Protein AF-A0AAU7U5T8-F1 (afdb_monomer)

Organism: NCBI:txid694439

Secondary structure (DSSP, 8-state):
-PPPEEE-TTS-EEEGGGEEEEEEEEES-GGG-EEEEEEEETT--EEEEEEEESTTHHHHHHHHHHHHHHHHH------------PPP-

Foldseek 3Di:
DPFDWAQAPVRDTDTLVQFPDWDWDWDDDDQWTKIWIWTQGVVRDIGTRDIATDPCRNVVSVVVVVVSVVVVPDDDDDPPPPDDDDDDD

pLDDT: mean 82.06, std 17.51, range [39.5, 96.06]

Structure (mmCIF, N/CA/C/O backbone):
data_AF-A0AAU7U5T8-F1
#
_entry.id   AF-A0AAU7U5T8-F1
#
loop_
_atom_site.group_PDB
_atom_site.id
_atom_site.type_symbol
_atom_site.label_atom_id
_atom_site.label_alt_id
_atom_site.label_comp_id
_atom_site.label_asym_id
_atom_site.label_entity_id
_atom_site.label_seq_id
_atom_site.pdbx_PDB_ins_code
_atom_site.Cartn_x
_atom_site.Cartn_y
_atom_site.Cartn_z
_atom_site.occupancy
_atom_site.B_iso_or_equiv
_atom_site.auth_seq_id
_atom_site.auth_comp_id
_atom_site.auth_asym_id
_atom_site.auth_atom_id
_atom_site.pdbx_PDB_model_num
ATOM 1 N N . MET A 1 1 ? 19.736 -1.464 -1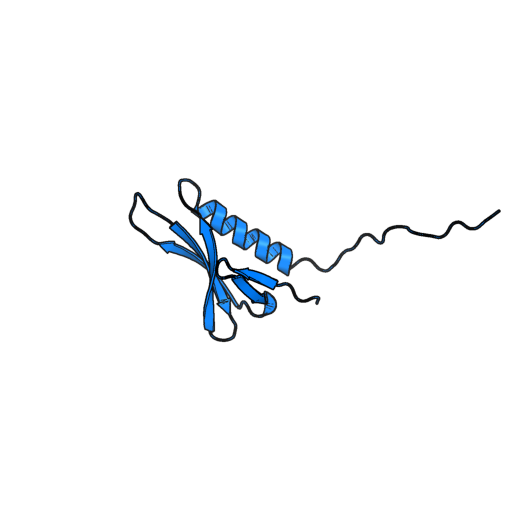1.881 1.00 59.88 1 MET A N 1
ATOM 2 C CA . MET A 1 1 ? 18.850 -1.350 -10.703 1.00 59.88 1 MET A CA 1
ATOM 3 C C . MET A 1 1 ? 18.538 -2.767 -10.232 1.00 59.88 1 MET A C 1
ATOM 5 O O . MET A 1 1 ? 18.122 -3.562 -11.068 1.00 59.88 1 MET A O 1
ATOM 9 N N . ARG A 1 2 ? 18.837 -3.147 -8.980 1.00 63.50 2 ARG A N 1
ATOM 10 C CA . ARG A 1 2 ? 18.406 -4.463 -8.468 1.00 63.50 2 ARG A CA 1
ATOM 11 C C . ARG A 1 2 ? 16.887 -4.432 -8.264 1.00 63.50 2 ARG A C 1
ATOM 13 O O . ARG A 1 2 ? 16.378 -3.389 -7.859 1.00 63.50 2 ARG A O 1
ATOM 20 N N . PRO A 1 3 ? 16.163 -5.520 -8.559 1.00 74.75 3 PRO A N 1
ATOM 21 C CA . PRO A 1 3 ? 14.716 -5.514 -8.430 1.00 74.75 3 PRO A CA 1
ATOM 22 C C . PRO A 1 3 ? 14.323 -5.446 -6.946 1.00 74.75 3 PRO A C 1
ATOM 24 O O . PRO A 1 3 ? 14.679 -6.322 -6.158 1.00 74.75 3 PRO A O 1
ATOM 27 N N . PHE A 1 4 ? 13.614 -4.381 -6.573 1.00 87.62 4 PHE A N 1
ATOM 28 C CA . PHE A 1 4 ? 12.982 -4.219 -5.266 1.00 87.62 4 PHE A CA 1
ATOM 29 C C . PHE A 1 4 ? 11.548 -4.751 -5.341 1.00 87.62 4 PHE A C 1
ATOM 31 O O . PHE A 1 4 ? 10.775 -4.340 -6.212 1.00 87.62 4 PHE A O 1
ATOM 38 N N . PHE A 1 5 ? 11.216 -5.688 -4.454 1.00 91.19 5 PHE A N 1
ATOM 39 C CA . PHE A 1 5 ? 9.896 -6.303 -4.368 1.00 91.19 5 PHE A CA 1
ATOM 40 C C . PHE A 1 5 ? 9.267 -5.997 -3.016 1.00 91.19 5 PHE A C 1
ATOM 42 O O . PHE A 1 5 ? 9.916 -6.131 -1.979 1.00 91.19 5 PHE A O 1
ATOM 49 N N . ILE A 1 6 ? 7.985 -5.659 -3.038 1.00 92.06 6 ILE A N 1
ATOM 50 C CA . ILE A 1 6 ? 7.160 -5.491 -1.850 1.00 92.06 6 ILE A CA 1
ATOM 51 C C . ILE A 1 6 ? 6.302 -6.739 -1.700 1.00 92.06 6 ILE A C 1
ATOM 53 O O . ILE A 1 6 ? 5.650 -7.169 -2.650 1.00 92.06 6 ILE A O 1
ATOM 57 N N . ARG A 1 7 ? 6.287 -7.320 -0.502 1.00 92.94 7 ARG A N 1
ATOM 58 C CA . ARG A 1 7 ? 5.380 -8.418 -0.174 1.00 92.94 7 ARG A CA 1
ATOM 59 C C . ARG A 1 7 ? 4.062 -7.849 0.342 1.00 92.94 7 ARG A C 1
ATOM 61 O O . ARG A 1 7 ? 4.035 -7.263 1.420 1.00 92.94 7 ARG A O 1
ATOM 68 N N . ALA A 1 8 ? 2.987 -8.049 -0.411 1.00 92.56 8 ALA A N 1
ATOM 69 C CA . ALA A 1 8 ? 1.638 -7.700 0.013 1.00 92.56 8 ALA A CA 1
ATOM 70 C C . ALA A 1 8 ? 1.138 -8.652 1.120 1.00 92.56 8 ALA A C 1
ATOM 72 O O . ALA A 1 8 ? 1.604 -9.796 1.207 1.00 92.56 8 ALA A O 1
ATOM 73 N N . PRO A 1 9 ? 0.142 -8.253 1.935 1.00 89.50 9 PRO A N 1
ATOM 74 C CA . PRO A 1 9 ? -0.479 -9.125 2.933 1.00 89.50 9 PRO A CA 1
ATOM 75 C C . PRO A 1 9 ? -1.132 -10.377 2.331 1.00 89.50 9 PRO A C 1
ATOM 77 O O . PRO A 1 9 ? -1.223 -11.401 3.003 1.00 89.50 9 PRO A O 1
ATOM 80 N N . SER A 1 10 ? -1.536 -10.326 1.058 1.00 89.56 10 SER A N 1
ATOM 81 C CA . SER A 1 10 ? -2.013 -11.489 0.296 1.00 89.56 10 SER A CA 1
ATOM 82 C C . SER A 1 10 ? -0.932 -12.555 0.057 1.00 89.56 10 SER A C 1
ATOM 84 O O . SER A 1 10 ? -1.250 -13.670 -0.345 1.00 89.56 10 SER A O 1
ATOM 86 N N . GLY A 1 11 ? 0.345 -12.231 0.295 1.00 90.38 11 GLY A N 1
ATOM 87 C CA . GLY A 1 11 ? 1.503 -13.075 -0.004 1.00 90.38 11 GLY A CA 1
ATOM 88 C C . GLY A 1 11 ? 2.115 -12.832 -1.387 1.00 90.38 11 GLY A C 1
ATOM 89 O O . GLY A 1 11 ? 3.188 -13.369 -1.669 1.00 90.38 11 GLY A O 1
ATOM 90 N N . GLU A 1 12 ? 1.474 -12.010 -2.218 1.00 92.00 12 GLU A N 1
ATOM 91 C CA . GLU A 1 12 ? 1.963 -11.613 -3.538 1.00 92.00 12 GLU A CA 1
ATOM 92 C C . GLU A 1 12 ? 3.234 -10.753 -3.444 1.00 92.00 12 GLU A C 1
ATOM 94 O O . GLU A 1 12 ? 3.413 -9.977 -2.501 1.00 92.00 12 GLU A O 1
ATOM 99 N N . LEU A 1 13 ? 4.126 -10.892 -4.429 1.00 93.44 13 LEU A N 1
ATOM 100 C CA . LEU A 1 13 ? 5.315 -10.056 -4.578 1.00 93.44 13 LEU A CA 1
ATOM 101 C C . LEU A 1 13 ? 5.102 -9.054 -5.709 1.00 93.44 13 LEU A C 1
ATOM 103 O O . LEU A 1 13 ? 4.989 -9.435 -6.871 1.00 93.44 13 LEU A O 1
ATOM 107 N N . ILE A 1 14 ? 5.114 -7.772 -5.365 1.00 92.50 14 ILE A N 1
ATOM 108 C CA . ILE A 1 14 ? 4.883 -6.671 -6.296 1.00 92.50 14 ILE A CA 1
ATOM 109 C C . ILE A 1 14 ? 6.217 -5.993 -6.564 1.00 92.50 14 ILE A C 1
ATOM 111 O O . ILE A 1 14 ? 6.895 -5.530 -5.646 1.00 92.50 14 ILE A O 1
ATOM 115 N N . ALA A 1 15 ? 6.615 -5.942 -7.830 1.00 92.06 15 ALA A N 1
ATOM 116 C CA . ALA A 1 15 ? 7.825 -5.243 -8.226 1.00 92.06 15 ALA A CA 1
ATOM 117 C C . ALA A 1 15 ? 7.618 -3.728 -8.094 1.00 92.06 15 ALA A C 1
ATOM 119 O O . ALA A 1 15 ? 6.731 -3.163 -8.728 1.00 92.06 15 ALA A O 1
ATOM 120 N N . PHE A 1 16 ? 8.457 -3.056 -7.307 1.00 90.62 16 PHE A N 1
ATOM 121 C CA . PHE A 1 16 ? 8.285 -1.632 -7.012 1.00 90.62 16 PHE A CA 1
ATOM 122 C C . PHE A 1 16 ? 8.347 -0.748 -8.263 1.00 90.62 16 PHE A C 1
ATOM 124 O O . PHE A 1 16 ? 7.564 0.178 -8.409 1.00 90.62 16 PHE A O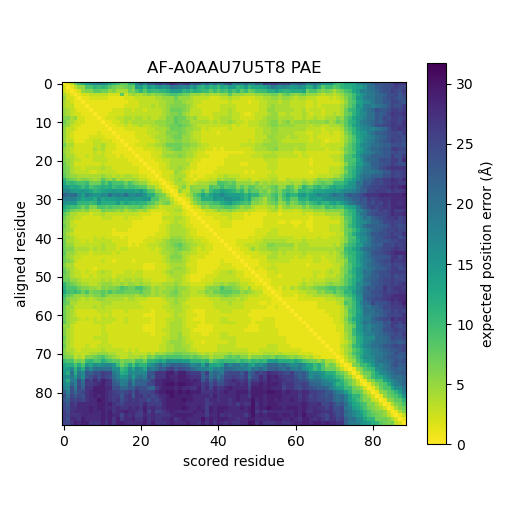 1
ATOM 131 N N . HIS A 1 17 ? 9.223 -1.075 -9.215 1.00 89.31 17 HIS A N 1
ATOM 132 C CA . HIS A 1 17 ? 9.347 -0.345 -10.482 1.00 89.31 17 HIS A CA 1
ATOM 133 C C . HIS A 1 17 ? 8.142 -0.525 -11.422 1.00 89.31 17 HIS A C 1
ATOM 135 O O . HIS A 1 17 ? 8.050 0.170 -12.429 1.00 89.31 17 HIS A O 1
ATOM 141 N N . HIS A 1 18 ? 7.230 -1.456 -11.119 1.00 92.12 18 HIS A N 1
ATOM 142 C CA . HIS A 1 18 ? 5.943 -1.569 -11.801 1.00 92.12 18 HIS A CA 1
ATOM 143 C C . HIS A 1 18 ? 4.849 -0.745 -11.122 1.00 92.12 18 HIS A C 1
ATOM 145 O O . HIS A 1 18 ? 3.749 -0.690 -11.658 1.00 92.12 18 HIS A O 1
ATOM 151 N N . ILE A 1 19 ? 5.100 -0.121 -9.970 1.00 93.00 19 ILE A N 1
ATOM 152 C CA . ILE A 1 19 ? 4.114 0.701 -9.269 1.00 93.00 19 ILE A CA 1
ATOM 153 C C . ILE A 1 19 ? 4.146 2.112 -9.854 1.00 93.00 19 ILE A C 1
ATOM 155 O O . ILE A 1 19 ? 5.182 2.770 -9.860 1.00 93.00 19 ILE A O 1
ATOM 159 N N . VAL A 1 20 ? 2.993 2.586 -10.320 1.00 94.06 20 VAL A N 1
ATOM 160 C CA . VAL A 1 20 ? 2.825 3.941 -10.873 1.00 94.06 20 VAL A CA 1
ATOM 161 C C . VAL A 1 20 ? 2.138 4.892 -9.899 1.00 94.06 20 VAL A C 1
ATOM 163 O O . VAL A 1 20 ? 2.198 6.107 -10.075 1.00 94.06 20 VAL A O 1
ATOM 166 N N . ARG A 1 21 ? 1.475 4.355 -8.869 1.00 94.06 21 ARG A N 1
ATOM 167 C CA . ARG A 1 21 ? 0.773 5.137 -7.850 1.00 94.06 21 ARG A CA 1
ATOM 168 C C . ARG A 1 21 ? 0.753 4.398 -6.521 1.00 94.06 21 ARG A C 1
ATOM 170 O O . ARG A 1 21 ? 0.454 3.206 -6.481 1.00 94.06 21 ARG A O 1
ATOM 177 N N . LEU A 1 22 ? 1.016 5.141 -5.451 1.00 94.50 22 LEU A N 1
ATOM 178 C CA . LEU A 1 22 ? 0.796 4.733 -4.068 1.00 94.50 22 LEU A CA 1
ATOM 179 C C . LEU A 1 22 ? -0.210 5.691 -3.438 1.00 94.50 22 LEU A C 1
ATOM 181 O O . LEU A 1 22 ? -0.090 6.905 -3.600 1.00 94.50 22 LEU A O 1
ATOM 185 N N . GLU A 1 23 ? -1.198 5.159 -2.731 1.00 94.62 23 GLU A N 1
ATOM 186 C CA . GLU A 1 23 ? -2.233 5.967 -2.089 1.00 94.62 23 GLU A CA 1
ATOM 187 C C . GLU A 1 23 ? -2.708 5.355 -0.776 1.00 94.62 23 GLU A C 1
ATOM 189 O O . GLU A 1 23 ? -2.624 4.145 -0.579 1.00 94.62 23 GLU A O 1
ATOM 194 N N . VAL A 1 24 ? -3.218 6.202 0.119 1.00 94.38 24 VAL A N 1
ATOM 195 C CA . VAL A 1 24 ? -3.894 5.757 1.339 1.00 94.38 24 VAL A CA 1
ATOM 196 C C . VAL A 1 24 ? -5.394 5.867 1.124 1.00 94.38 24 VAL A C 1
ATOM 198 O O . VAL A 1 24 ? -5.924 6.970 0.983 1.00 94.38 24 VAL A O 1
ATOM 201 N N . GLU A 1 25 ? -6.085 4.737 1.157 1.00 93.94 25 GLU A N 1
ATOM 202 C CA . GLU A 1 25 ? -7.542 4.704 1.198 1.00 93.94 25 GLU A CA 1
ATOM 203 C C . GLU A 1 25 ? -8.025 4.496 2.623 1.00 93.94 25 GLU A C 1
ATOM 205 O O . GLU A 1 25 ? -7.444 3.743 3.401 1.00 93.94 25 GLU A O 1
ATOM 210 N N . THR A 1 26 ? -9.093 5.202 2.980 1.00 90.81 26 THR A N 1
ATOM 211 C CA . THR A 1 26 ? -9.739 5.047 4.283 1.00 90.81 26 THR A CA 1
ATOM 212 C C . THR A 1 26 ? -11.030 4.273 4.089 1.00 90.81 26 THR A C 1
ATOM 214 O O . THR A 1 26 ? -11.887 4.691 3.313 1.00 90.81 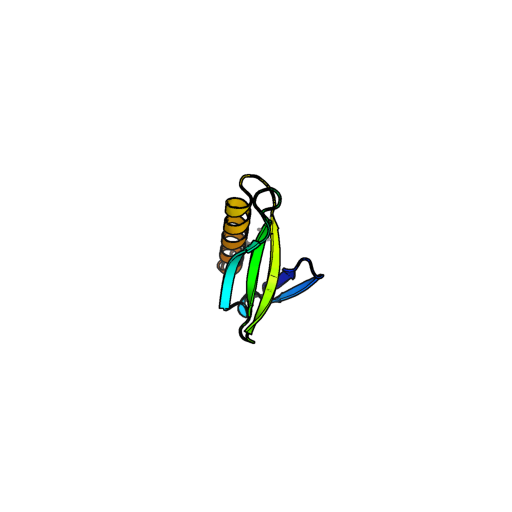26 THR A O 1
ATOM 217 N N . THR A 1 27 ? -11.169 3.151 4.785 1.00 86.31 27 THR A N 1
ATOM 218 C CA . THR A 1 27 ? -12.332 2.266 4.699 1.00 86.31 27 THR A CA 1
ATOM 219 C C . THR A 1 27 ? -12.948 2.058 6.085 1.00 86.31 27 THR A C 1
ATOM 221 O O . THR A 1 27 ? -12.259 2.093 7.105 1.00 86.31 27 THR A O 1
ATOM 224 N N . GLY A 1 28 ? -14.267 1.851 6.139 1.00 80.81 28 GLY A N 1
ATOM 225 C CA . GLY A 1 28 ? -15.008 1.586 7.378 1.00 80.81 28 GLY A CA 1
ATOM 226 C C . GLY A 1 28 ? -15.853 2.756 7.894 1.00 80.81 28 GLY A C 1
ATOM 227 O O . GLY A 1 28 ? -15.951 3.811 7.274 1.00 80.81 28 GLY A O 1
ATOM 228 N N . VAL A 1 29 ? -16.500 2.525 9.038 1.00 77.56 29 VAL A N 1
ATOM 229 C CA . VAL A 1 29 ? -17.308 3.506 9.789 1.00 77.56 29 VAL A CA 1
ATOM 230 C C . VAL A 1 29 ? -16.513 4.022 10.993 1.00 77.56 29 VAL A C 1
ATOM 232 O O . VAL A 1 29 ? -15.547 3.372 11.374 1.00 77.56 29 VAL A O 1
ATOM 235 N N . LEU A 1 30 ? -16.897 5.163 11.583 1.00 69.50 30 LEU A N 1
ATOM 236 C CA . LEU A 1 30 ? -16.133 5.921 12.601 1.00 69.50 30 LEU A CA 1
ATOM 237 C C . LEU A 1 30 ? -15.350 5.070 13.628 1.00 69.50 30 LEU A C 1
ATOM 239 O O . LEU A 1 30 ? -14.154 5.289 13.798 1.00 69.50 30 LEU A O 1
ATOM 243 N N . ASP A 1 31 ? -15.974 4.062 14.243 1.00 71.31 31 ASP A N 1
ATOM 244 C CA . ASP A 1 31 ? -15.336 3.226 15.282 1.00 71.31 31 ASP A CA 1
ATOM 245 C C . ASP A 1 31 ? -14.437 2.100 14.733 1.00 71.31 31 ASP A C 1
ATOM 247 O O . ASP A 1 31 ? -13.779 1.374 15.478 1.00 71.31 31 ASP A O 1
ATOM 251 N N . GLN A 1 32 ? -14.421 1.915 13.416 1.00 77.62 32 GLN A N 1
ATOM 252 C CA . GLN A 1 32 ? -13.714 0.850 12.707 1.00 77.62 32 GLN A CA 1
ATOM 253 C C . GLN A 1 32 ? -12.905 1.384 11.523 1.00 77.62 32 GLN A C 1
ATOM 255 O O . GLN A 1 32 ? -12.668 0.638 10.573 1.00 77.62 32 GLN A O 1
ATOM 260 N N . LEU A 1 33 ? -12.486 2.653 11.564 1.00 84.19 33 LEU A N 1
ATOM 261 C CA . LEU A 1 33 ? -11.675 3.241 10.502 1.00 84.19 33 LEU A CA 1
ATOM 262 C C . LEU A 1 33 ? -10.396 2.424 10.285 1.00 84.19 33 LEU A C 1
ATOM 264 O O . LEU A 1 33 ? -9.634 2.122 11.212 1.00 84.19 33 LEU A O 1
ATOM 268 N N . ARG A 1 34 ? -10.183 2.053 9.027 1.00 91.19 34 ARG A N 1
ATOM 269 C CA . ARG A 1 34 ? -8.996 1.368 8.529 1.00 91.19 34 ARG A CA 1
ATOM 270 C C . ARG A 1 34 ? -8.356 2.252 7.482 1.00 91.19 34 ARG A C 1
ATOM 272 O O . ARG A 1 34 ? -9.053 2.851 6.668 1.00 91.19 34 ARG A O 1
ATOM 279 N N . HIS A 1 35 ? -7.035 2.300 7.497 1.00 92.94 35 HIS A N 1
ATOM 280 C CA . HIS A 1 35 ? -6.264 2.958 6.458 1.00 92.94 35 HIS A CA 1
ATOM 281 C C . HIS A 1 35 ? -5.460 1.894 5.729 1.00 92.94 35 HIS A C 1
ATOM 283 O O . HIS A 1 35 ? -4.725 1.120 6.340 1.00 92.94 35 HIS A O 1
ATOM 289 N N . GLU A 1 36 ? -5.652 1.819 4.424 1.00 95.19 36 GLU A N 1
ATOM 290 C CA . GLU A 1 36 ? -5.017 0.839 3.562 1.00 95.19 36 GLU A CA 1
ATOM 291 C C . GLU A 1 36 ? -4.079 1.560 2.611 1.00 95.19 36 GLU A C 1
ATOM 293 O O . GLU A 1 36 ? -4.469 2.525 1.958 1.00 95.19 36 GLU A O 1
ATOM 298 N N . VAL A 1 37 ? -2.838 1.091 2.537 1.00 95.62 37 VAL A N 1
ATOM 299 C CA . VAL A 1 37 ? -1.902 1.537 1.508 1.00 95.62 37 VAL A CA 1
ATOM 300 C C . VAL A 1 37 ? -2.152 0.698 0.273 1.00 95.62 37 VAL A C 1
ATOM 302 O O . VAL A 1 37 ? -1.989 -0.521 0.315 1.00 95.62 37 VAL A O 1
ATOM 305 N N . HIS A 1 38 ? -2.525 1.345 -0.821 1.00 96.06 38 HIS A N 1
ATOM 306 C CA . HIS A 1 38 ? -2.763 0.710 -2.107 1.00 96.06 38 HIS A CA 1
ATOM 307 C C . HIS A 1 38 ? -1.654 1.059 -3.094 1.00 96.06 38 HIS A C 1
ATOM 309 O O . HIS A 1 38 ? -1.203 2.202 -3.160 1.00 96.06 38 HIS A O 1
ATOM 315 N N . ALA A 1 39 ? -1.247 0.072 -3.883 1.00 95.81 39 ALA A N 1
ATOM 316 C CA . ALA A 1 39 ? -0.381 0.231 -5.039 1.00 95.81 39 ALA A CA 1
ATOM 317 C C . ALA A 1 39 ? -1.167 -0.036 -6.316 1.00 95.81 39 ALA A C 1
ATOM 319 O O . ALA A 1 39 ? -1.829 -1.064 -6.426 1.00 95.81 39 ALA A O 1
ATOM 320 N N . THR A 1 40 ? -1.064 0.873 -7.283 1.00 94.94 40 THR A N 1
ATOM 321 C CA . THR A 1 40 ? -1.511 0.633 -8.661 1.00 94.94 40 THR A CA 1
ATOM 322 C C . THR A 1 40 ? -0.302 0.338 -9.531 1.00 94.94 40 THR A C 1
ATOM 324 O O . THR A 1 40 ? 0.668 1.105 -9.520 1.00 94.94 40 THR A O 1
ATOM 327 N N . THR A 1 41 ? -0.348 -0.758 -10.278 1.00 94.25 41 THR A N 1
ATOM 328 C CA . THR A 1 41 ? 0.732 -1.164 -11.179 1.00 94.25 41 THR A CA 1
ATOM 329 C C . THR A 1 41 ? 0.570 -0.570 -12.583 1.00 94.25 41 THR A C 1
ATOM 331 O O . THR A 1 41 ? -0.476 -0.027 -12.936 1.00 94.25 41 THR A O 1
ATOM 334 N N . VAL A 1 42 ? 1.598 -0.704 -13.424 1.00 93.19 42 VAL A N 1
ATOM 335 C CA . VAL A 1 42 ? 1.569 -0.335 -14.853 1.00 93.19 42 VAL A CA 1
ATOM 336 C C . VAL A 1 42 ? 0.488 -1.076 -15.650 1.00 93.19 42 VAL A C 1
ATOM 338 O O . VAL A 1 42 ? 0.054 -0.572 -16.682 1.00 93.19 42 VAL A O 1
ATOM 341 N N . THR A 1 43 ? 0.046 -2.253 -15.192 1.00 93.44 43 THR A N 1
ATOM 342 C CA . THR A 1 43 ? -1.055 -3.020 -15.802 1.00 93.44 43 THR A CA 1
ATOM 343 C C . THR A 1 43 ? -2.434 -2.521 -15.366 1.00 93.44 43 THR A C 1
ATOM 345 O O . THR A 1 43 ? -3.438 -2.944 -15.931 1.00 93.44 43 THR A O 1
ATOM 348 N N . GLY A 1 44 ? -2.491 -1.588 -14.409 1.00 93.31 44 GLY A N 1
ATOM 349 C CA . GLY A 1 44 ? -3.724 -1.062 -13.826 1.00 93.31 44 GLY A CA 1
ATOM 350 C C . GLY A 1 44 ? -4.246 -1.873 -12.638 1.00 93.31 44 GLY A C 1
ATOM 351 O O . GLY A 1 44 ? -5.265 -1.499 -12.059 1.00 93.31 44 GLY A O 1
ATOM 352 N N . ASP A 1 45 ? -3.551 -2.944 -12.250 1.00 94.31 45 ASP A N 1
ATOM 353 C CA . ASP A 1 45 ? -3.938 -3.775 -11.112 1.00 94.31 45 ASP A CA 1
ATOM 354 C C . ASP A 1 45 ? -3.718 -3.022 -9.797 1.00 94.31 45 ASP A C 1
ATOM 356 O O . ASP A 1 45 ? -2.738 -2.286 -9.631 1.00 94.31 45 ASP A O 1
ATOM 360 N N . LYS A 1 46 ? -4.646 -3.205 -8.855 1.00 95.19 46 LYS A N 1
ATOM 361 C CA . LYS A 1 46 ? -4.622 -2.555 -7.544 1.00 95.19 46 LYS A CA 1
ATOM 362 C C . LYS A 1 46 ? -4.390 -3.585 -6.448 1.00 95.19 46 LYS A C 1
ATOM 364 O O . LYS A 1 46 ? -5.125 -4.564 -6.343 1.00 95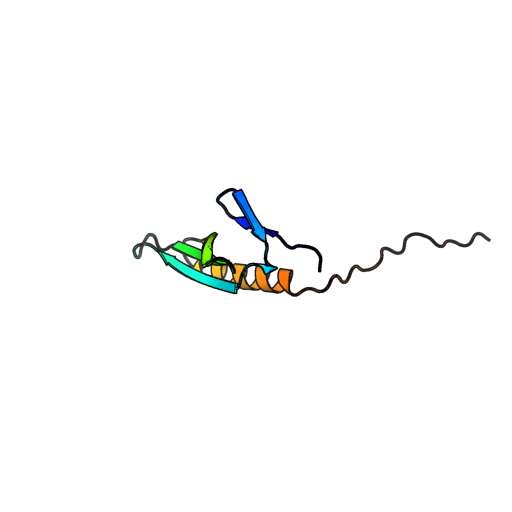.19 46 LYS A O 1
ATOM 369 N N . HIS A 1 47 ? -3.393 -3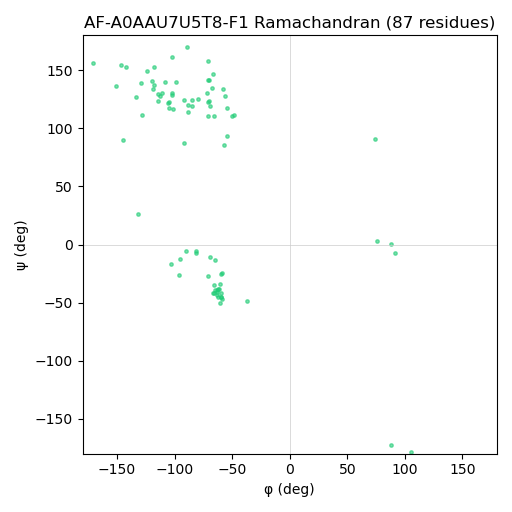.331 -5.606 1.00 95.00 47 HIS A N 1
ATOM 370 C CA . HIS A 1 47 ? -2.984 -4.235 -4.537 1.00 95.00 47 HIS A CA 1
ATOM 371 C C . HIS A 1 47 ? -2.893 -3.498 -3.204 1.00 95.00 47 HIS A C 1
ATOM 373 O O . HIS A 1 47 ? -2.334 -2.405 -3.128 1.00 95.00 47 HIS A O 1
ATOM 379 N N . VAL A 1 48 ? -3.362 -4.131 -2.130 1.00 95.38 48 VAL A N 1
ATOM 380 C CA . VAL A 1 48 ? -3.144 -3.641 -0.764 1.00 95.38 48 VAL A CA 1
ATOM 381 C C . VAL A 1 48 ? -1.734 -4.030 -0.326 1.00 95.38 48 VAL A C 1
ATOM 383 O O . VAL A 1 48 ? -1.381 -5.205 -0.346 1.00 95.38 48 VAL A O 1
ATOM 386 N N . LEU A 1 49 ? -0.932 -3.057 0.096 1.00 94.25 49 LEU A N 1
ATOM 387 C CA . LEU A 1 49 ? 0.420 -3.260 0.622 1.00 94.25 49 LEU A CA 1
ATOM 388 C C . LEU A 1 49 ? 0.462 -3.332 2.149 1.00 94.25 49 LEU A C 1
ATOM 390 O O . LEU A 1 49 ? 1.355 -3.952 2.719 1.00 94.25 49 LEU A O 1
ATOM 394 N N . GLY A 1 50 ? -0.503 -2.714 2.822 1.00 93.50 50 GLY A N 1
ATOM 395 C CA . GLY A 1 50 ? -0.578 -2.706 4.276 1.00 93.50 50 GLY A CA 1
ATOM 396 C C . GLY A 1 50 ? -1.895 -2.130 4.766 1.00 93.50 50 GLY A C 1
ATOM 397 O O . GLY A 1 50 ? -2.547 -1.360 4.063 1.00 93.50 50 GLY A O 1
ATOM 398 N N . THR A 1 51 ? -2.278 -2.505 5.983 1.00 93.88 51 THR A N 1
ATOM 399 C CA . THR A 1 51 ? -3.493 -2.018 6.638 1.00 93.88 51 THR A CA 1
ATOM 400 C C . THR A 1 51 ? -3.160 -1.609 8.063 1.00 93.88 51 THR A C 1
ATOM 402 O O . THR A 1 51 ? -2.628 -2.409 8.832 1.00 93.88 51 THR A O 1
ATOM 405 N N . THR A 1 52 ? -3.520 -0.389 8.433 1.00 92.75 52 THR A N 1
ATOM 406 C CA . THR A 1 52 ? -3.359 0.162 9.782 1.00 92.75 52 THR A CA 1
ATOM 407 C C . THR A 1 52 ? -4.731 0.501 10.370 1.00 92.75 52 THR A C 1
ATOM 409 O O . THR A 1 52 ? -5.706 0.732 9.647 1.00 92.75 52 THR A O 1
ATOM 412 N N . ARG A 1 53 ? -4.846 0.463 11.705 1.00 91.50 53 ARG A N 1
ATOM 413 C CA . ARG A 1 53 ? -6.103 0.707 12.436 1.00 91.50 53 ARG A CA 1
ATOM 414 C C . ARG A 1 53 ? -5.858 1.488 13.720 1.00 91.50 53 ARG A C 1
ATOM 416 O O . ARG A 1 53 ? -4.799 1.352 14.324 1.00 91.50 53 ARG A O 1
ATOM 423 N N . GLY A 1 54 ? -6.876 2.227 14.153 1.00 85.44 54 GLY A N 1
ATOM 424 C CA . GLY A 1 54 ? -6.858 2.986 15.403 1.00 85.44 54 GLY A CA 1
ATOM 425 C C . GLY A 1 54 ? -6.294 4.407 15.266 1.00 85.44 54 GLY A C 1
ATOM 426 O O . GLY A 1 54 ? -6.059 4.885 14.153 1.00 85.44 54 GLY A O 1
ATOM 427 N N . PRO A 1 55 ? -6.099 5.111 16.394 1.00 83.81 55 PRO A N 1
ATOM 428 C 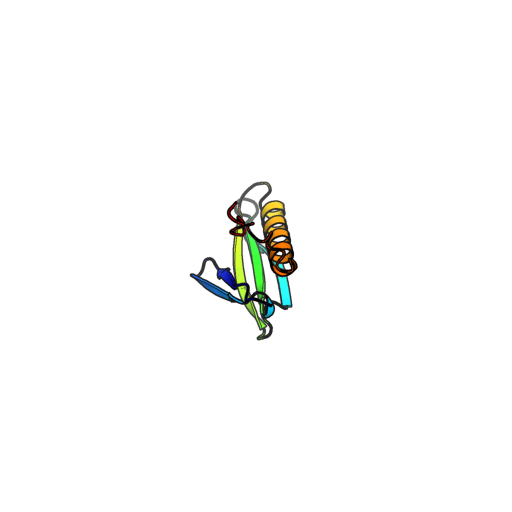CA . PRO A 1 55 ? -5.553 6.467 16.402 1.00 83.81 55 PRO A CA 1
ATOM 429 C C . PRO A 1 55 ? -4.169 6.522 15.737 1.00 83.81 55 PRO A C 1
ATOM 431 O O . PRO A 1 55 ? -3.323 5.670 15.998 1.00 83.81 55 PRO A O 1
ATOM 434 N N . GLY A 1 56 ? -3.939 7.505 14.862 1.00 86.94 56 GLY A N 1
ATOM 435 C CA . GLY A 1 56 ? -2.672 7.657 14.127 1.00 86.94 56 GLY A CA 1
ATOM 436 C C . GLY A 1 56 ? -2.473 6.677 12.961 1.00 86.94 56 GLY A C 1
ATOM 437 O O . GLY A 1 56 ? -1.436 6.700 12.303 1.00 86.94 56 GLY A O 1
ATOM 438 N N . ALA A 1 57 ? -3.455 5.824 12.648 1.00 89.94 57 ALA A N 1
ATOM 439 C CA . ALA A 1 57 ? -3.334 4.843 11.569 1.00 89.94 57 ALA A CA 1
ATOM 440 C C . ALA A 1 57 ? -3.093 5.477 10.191 1.00 89.94 57 ALA A C 1
ATOM 442 O O . ALA A 1 57 ? -2.347 4.918 9.385 1.00 89.94 57 ALA A O 1
ATOM 443 N N . ARG A 1 58 ? -3.666 6.659 9.937 1.00 90.44 58 ARG A N 1
ATOM 444 C CA . ARG A 1 58 ? -3.401 7.422 8.714 1.00 90.44 58 ARG A CA 1
ATOM 445 C C . ARG A 1 58 ? -1.923 7.796 8.587 1.00 90.44 58 ARG A C 1
ATOM 447 O O . ARG A 1 58 ? -1.319 7.511 7.561 1.00 90.44 58 ARG A O 1
ATOM 454 N N . GLU A 1 59 ? -1.343 8.376 9.633 1.00 93.69 59 GLU A N 1
ATOM 455 C CA . GLU A 1 59 ? 0.069 8.780 9.659 1.00 93.69 59 GLU A CA 1
ATOM 456 C C . GLU A 1 59 ? 0.990 7.566 9.501 1.00 93.69 59 GLU A C 1
ATOM 458 O O . GLU A 1 59 ? 1.973 7.624 8.770 1.00 93.69 59 GLU A O 1
ATOM 463 N N . GLN A 1 60 ? 0.643 6.428 10.114 1.00 94.31 60 GLN A N 1
ATOM 464 C CA . GLN A 1 60 ? 1.377 5.171 9.928 1.00 94.31 60 GLN A CA 1
ATOM 465 C C . GLN A 1 60 ? 1.324 4.672 8.474 1.00 94.31 60 GLN A C 1
ATOM 467 O O . GLN A 1 60 ? 2.333 4.201 7.951 1.00 94.31 60 GLN A O 1
ATOM 472 N N . ALA A 1 61 ? 0.169 4.781 7.810 1.00 93.94 61 ALA A N 1
ATOM 473 C CA . ALA A 1 61 ? 0.018 4.412 6.403 1.00 93.94 61 ALA A CA 1
ATOM 474 C C . ALA A 1 61 ? 0.824 5.346 5.481 1.00 93.94 61 ALA A C 1
ATOM 476 O O . ALA A 1 61 ? 1.503 4.883 4.565 1.00 93.94 61 ALA A O 1
ATOM 477 N N . GLU A 1 62 ? 0.814 6.651 5.752 1.00 93.88 62 GLU A N 1
ATOM 478 C CA . GLU A 1 62 ? 1.626 7.636 5.028 1.00 93.88 62 GLU A CA 1
ATOM 479 C C . GLU A 1 62 ? 3.132 7.408 5.259 1.00 93.88 62 GLU A C 1
ATOM 481 O O . GLU A 1 62 ? 3.921 7.459 4.314 1.00 93.88 62 GLU A O 1
ATOM 486 N N . HIS A 1 63 ? 3.536 7.061 6.485 1.00 95.56 63 HIS A N 1
ATOM 487 C CA . HIS A 1 63 ? 4.917 6.704 6.809 1.00 95.56 63 HIS A CA 1
ATOM 488 C C . HIS A 1 63 ? 5.378 5.443 6.067 1.00 95.56 63 HIS A C 1
ATOM 490 O O . HIS A 1 63 ? 6.504 5.398 5.573 1.00 95.56 63 HIS A O 1
ATOM 496 N N . LEU A 1 64 ? 4.503 4.439 5.927 1.00 93.88 64 LEU A N 1
ATOM 497 C CA . LEU A 1 64 ? 4.787 3.255 5.117 1.00 93.88 64 LEU A CA 1
ATOM 498 C C . LEU A 1 64 ? 5.055 3.634 3.653 1.00 93.88 64 LEU A C 1
ATOM 500 O O . LEU A 1 64 ? 6.032 3.160 3.081 1.00 93.88 64 LEU A O 1
ATOM 504 N N . ILE A 1 65 ? 4.246 4.516 3.054 1.00 93.62 65 ILE A N 1
ATOM 505 C CA . ILE A 1 65 ? 4.500 5.010 1.689 1.00 93.62 65 ILE A CA 1
ATOM 506 C C . ILE A 1 65 ? 5.867 5.699 1.610 1.00 93.62 65 ILE A C 1
ATOM 508 O O . ILE A 1 65 ? 6.644 5.399 0.704 1.00 93.62 65 ILE A O 1
ATOM 512 N N . ALA A 1 66 ? 6.187 6.583 2.558 1.00 93.31 66 ALA A N 1
ATOM 513 C CA . ALA A 1 66 ? 7.467 7.289 2.579 1.00 93.31 66 ALA A CA 1
ATOM 514 C C . ALA A 1 66 ? 8.663 6.326 2.664 1.00 93.31 66 ALA A C 1
ATOM 516 O O . ALA A 1 66 ? 9.646 6.499 1.945 1.00 93.31 66 ALA A O 1
ATOM 517 N N . GLU A 1 67 ? 8.568 5.283 3.490 1.00 93.06 67 GLU A N 1
ATOM 518 C CA . GLU A 1 67 ? 9.611 4.264 3.612 1.00 93.06 67 GLU A CA 1
ATOM 519 C C . GLU A 1 67 ? 9.774 3.451 2.321 1.00 93.06 67 GLU A C 1
ATOM 521 O O . GLU A 1 67 ? 10.900 3.210 1.886 1.00 93.06 67 GLU A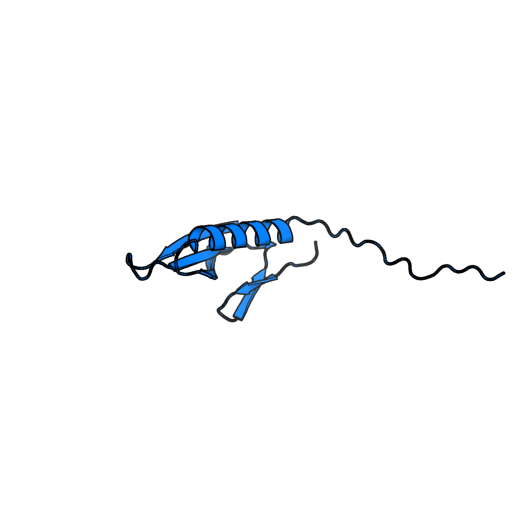 O 1
ATOM 526 N N . LEU A 1 68 ? 8.672 3.080 1.664 1.00 91.38 68 LEU A N 1
ATOM 527 C CA . LEU A 1 68 ? 8.711 2.376 0.380 1.00 91.38 68 LEU A CA 1
ATOM 528 C C . LEU A 1 68 ? 9.352 3.229 -0.721 1.00 91.38 68 LEU A C 1
ATOM 530 O O . LEU A 1 68 ? 10.190 2.730 -1.471 1.00 91.38 68 LEU A O 1
ATOM 534 N N . LEU A 1 69 ? 9.000 4.516 -0.793 1.00 89.31 69 LEU A N 1
ATOM 535 C CA . LEU A 1 69 ? 9.615 5.462 -1.727 1.00 89.31 69 LEU A CA 1
ATOM 536 C C . LEU A 1 69 ? 11.111 5.622 -1.443 1.00 89.31 69 LEU A C 1
ATOM 538 O O . LEU A 1 69 ? 11.919 5.535 -2.362 1.00 89.31 69 LEU A O 1
ATOM 542 N N . ARG A 1 70 ? 11.493 5.773 -0.169 1.00 89.50 70 ARG A N 1
ATOM 543 C CA . ARG A 1 70 ? 12.895 5.870 0.251 1.00 89.50 70 ARG A CA 1
ATOM 544 C C . ARG A 1 70 ? 13.687 4.626 -0.146 1.00 89.50 70 ARG A C 1
ATOM 546 O O . ARG A 1 70 ? 14.783 4.750 -0.673 1.00 89.50 70 ARG A O 1
ATOM 553 N N . GLN A 1 71 ? 13.148 3.431 0.081 1.00 86.19 71 GLN A N 1
ATOM 554 C CA . GLN A 1 71 ? 13.801 2.177 -0.310 1.00 86.19 71 GLN A CA 1
ATOM 555 C C . GLN A 1 71 ? 13.915 2.024 -1.832 1.00 86.19 71 GLN A C 1
ATOM 557 O O . GLN A 1 71 ? 14.914 1.491 -2.315 1.00 86.19 71 GLN A O 1
ATOM 562 N N . GLY A 1 72 ? 12.922 2.506 -2.583 1.00 79.75 72 GLY A N 1
ATOM 563 C CA . GLY A 1 72 ? 12.939 2.513 -4.045 1.00 79.75 72 GLY A CA 1
ATOM 564 C C . GLY A 1 72 ? 13.920 3.514 -4.664 1.00 79.75 72 GLY A C 1
ATOM 565 O O . GLY A 1 72 ? 14.400 3.268 -5.771 1.00 79.75 72 GLY A O 1
ATOM 566 N N . ASP A 1 73 ? 14.228 4.604 -3.956 1.00 73.62 73 ASP A N 1
ATOM 567 C CA . ASP A 1 73 ? 15.067 5.709 -4.438 1.00 73.62 73 ASP A CA 1
ATOM 568 C C . ASP A 1 73 ? 16.544 5.599 -4.029 1.00 73.62 73 ASP A C 1
ATOM 570 O O . ASP A 1 73 ? 17.380 6.309 -4.570 1.00 73.62 73 ASP A O 1
ATOM 574 N N . VAL A 1 74 ? 16.916 4.712 -3.097 1.00 57.44 74 VAL A N 1
ATOM 575 C CA . VAL A 1 74 ? 18.319 4.558 -2.667 1.00 57.44 74 VAL A CA 1
ATOM 576 C C . VAL A 1 74 ? 19.158 3.903 -3.783 1.00 57.44 74 VAL A C 1
ATOM 578 O O . VAL A 1 74 ? 19.013 2.699 -4.026 1.00 57.44 74 VAL A O 1
ATOM 581 N N . PRO A 1 75 ? 20.097 4.625 -4.440 1.00 50.31 75 PRO A N 1
ATOM 582 C CA . PRO A 1 75 ? 21.150 3.979 -5.206 1.00 50.31 75 PRO A CA 1
ATOM 583 C C . PRO A 1 75 ? 22.076 3.234 -4.235 1.00 50.31 75 PRO A C 1
ATOM 585 O O . PRO A 1 75 ? 22.451 3.748 -3.185 1.00 50.31 75 PRO A O 1
ATOM 588 N N . ASP A 1 76 ? 22.418 1.999 -4.590 1.00 48.22 76 ASP A N 1
ATOM 589 C CA . ASP A 1 76 ? 23.182 1.024 -3.803 1.00 48.22 76 ASP A CA 1
ATOM 590 C C . ASP A 1 76 ? 24.566 1.572 -3.376 1.00 48.22 76 ASP A C 1
ATOM 592 O O . ASP A 1 76 ? 25.571 1.350 -4.049 1.00 48.22 76 ASP A O 1
ATOM 596 N N . VAL A 1 77 ? 24.649 2.308 -2.261 1.00 39.50 77 VAL A N 1
ATOM 597 C CA . VAL A 1 77 ? 25.926 2.636 -1.611 1.00 39.50 77 VAL A CA 1
ATOM 598 C C . VAL A 1 77 ? 26.201 1.554 -0.580 1.00 39.50 77 VAL A C 1
ATOM 600 O O . VAL A 1 77 ? 25.854 1.673 0.595 1.00 39.50 77 VAL A O 1
ATOM 603 N N . ARG A 1 78 ? 26.851 0.470 -1.007 1.00 44.97 78 ARG A N 1
ATOM 604 C CA . ARG A 1 78 ? 27.555 -0.369 -0.038 1.00 44.97 78 ARG A CA 1
ATOM 605 C C . ARG A 1 78 ? 28.798 0.385 0.438 1.00 44.97 78 ARG A C 1
ATOM 607 O O . ARG A 1 78 ? 29.600 0.786 -0.406 1.00 44.97 78 ARG A O 1
ATOM 614 N N . PRO A 1 79 ? 29.047 0.502 1.752 1.00 43.16 79 PRO A N 1
ATOM 615 C CA . PRO A 1 79 ? 30.416 0.611 2.212 1.00 43.16 79 PRO A CA 1
ATOM 616 C C . PRO A 1 79 ? 31.064 -0.731 1.875 1.00 43.16 79 PRO A C 1
ATOM 618 O O . 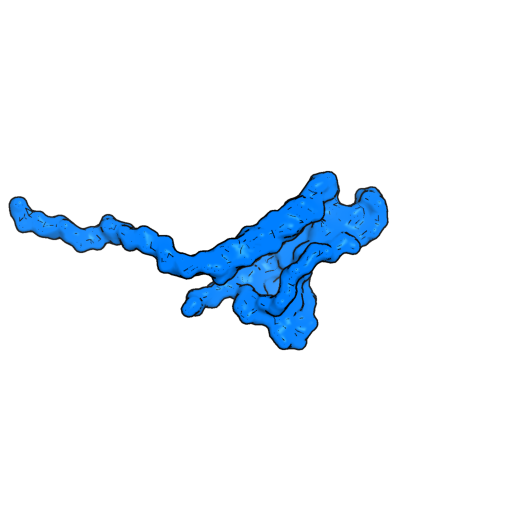PRO A 1 79 ? 30.677 -1.769 2.416 1.00 43.16 79 PRO A O 1
ATOM 621 N N . SER A 1 80 ? 31.988 -0.738 0.916 1.00 40.47 80 SER A N 1
ATOM 622 C CA . SER A 1 80 ? 32.871 -1.880 0.711 1.00 40.47 80 SER A CA 1
ATOM 623 C C . SER A 1 80 ? 33.475 -2.230 2.064 1.00 40.47 80 SER A C 1
ATOM 625 O O . SER A 1 80 ? 34.246 -1.455 2.628 1.00 40.47 80 SER A O 1
ATOM 627 N N . LEU A 1 81 ? 33.069 -3.379 2.604 1.00 45.25 81 LEU A N 1
ATOM 628 C CA . LEU A 1 81 ? 33.793 -4.056 3.662 1.00 45.25 81 LEU A CA 1
ATOM 629 C C . LEU A 1 81 ? 35.249 -4.112 3.211 1.00 45.25 81 LEU A C 1
ATOM 631 O O . LEU A 1 81 ? 35.583 -4.769 2.227 1.00 45.25 81 LEU A O 1
ATOM 635 N N . VAL A 1 82 ? 36.078 -3.354 3.920 1.00 47.97 82 VAL A N 1
ATOM 636 C CA . VAL A 1 82 ? 37.522 -3.515 3.973 1.00 47.97 82 VAL A CA 1
ATOM 637 C C . VAL A 1 82 ? 37.764 -4.964 4.385 1.00 47.97 82 VAL A C 1
ATOM 639 O O . VAL A 1 82 ? 37.729 -5.302 5.564 1.00 47.97 82 VAL A O 1
ATOM 642 N N . ALA A 1 83 ? 37.930 -5.836 3.403 1.00 51.47 83 ALA A N 1
ATOM 643 C CA . ALA A 1 83 ? 38.438 -7.176 3.594 1.00 51.47 83 ALA A CA 1
ATOM 644 C C . ALA A 1 83 ? 39.581 -7.352 2.597 1.00 51.47 83 ALA A C 1
ATOM 646 O O . ALA A 1 83 ? 39.381 -7.352 1.386 1.00 51.47 83 ALA A O 1
ATOM 647 N N . ASP A 1 84 ? 40.769 -7.446 3.183 1.00 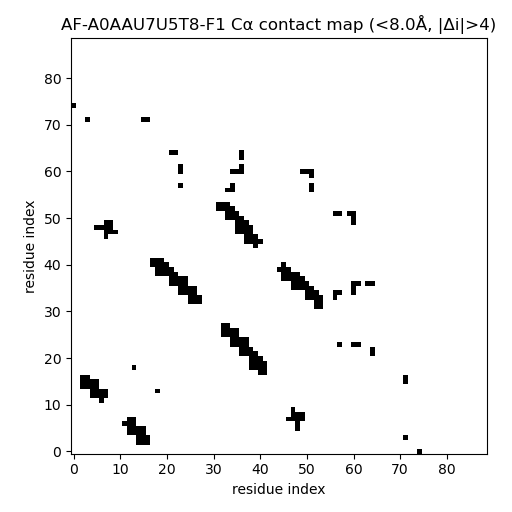48.06 84 ASP A N 1
ATOM 648 C CA . ASP A 1 84 ? 42.029 -7.894 2.606 1.00 48.06 84 ASP A CA 1
ATOM 649 C C . ASP A 1 84 ? 42.773 -6.977 1.630 1.00 48.06 84 ASP A C 1
ATOM 651 O O . ASP A 1 84 ? 42.737 -7.115 0.413 1.00 48.06 84 ASP A O 1
ATOM 655 N N . ALA A 1 85 ? 43.657 -6.173 2.223 1.00 41.88 85 ALA A N 1
ATOM 656 C CA . ALA A 1 85 ? 45.073 -6.297 1.895 1.00 41.88 85 ALA A CA 1
ATOM 657 C C . ALA A 1 85 ? 45.913 -6.019 3.151 1.00 41.88 85 ALA A C 1
ATOM 659 O O . ALA A 1 85 ? 46.301 -4.885 3.419 1.00 41.88 85 ALA A O 1
ATOM 660 N N . ARG A 1 86 ? 46.220 -7.065 3.931 1.00 55.38 86 ARG A N 1
ATOM 661 C CA . ARG A 1 86 ? 47.523 -7.102 4.606 1.00 55.38 86 ARG A CA 1
ATOM 662 C C . ARG A 1 86 ? 48.575 -7.320 3.517 1.00 55.38 86 ARG A C 1
ATOM 664 O O . ARG A 1 86 ? 48.502 -8.352 2.850 1.00 55.38 86 ARG A O 1
ATOM 671 N N . PRO A 1 87 ? 49.589 -6.461 3.365 1.00 48.66 87 PRO A N 1
ATOM 672 C CA . PRO A 1 87 ? 50.868 -6.910 2.869 1.00 48.66 87 PRO A CA 1
ATOM 673 C C . PRO A 1 87 ? 51.704 -7.359 4.065 1.00 48.66 87 PRO A C 1
ATOM 675 O O . PRO A 1 87 ? 51.980 -6.603 4.994 1.00 48.66 87 PRO A O 1
ATOM 678 N N . SER A 1 88 ? 52.079 -8.628 4.035 1.00 50.91 88 SER A N 1
ATOM 679 C CA . SER A 1 88 ? 53.130 -9.206 4.856 1.00 50.91 88 SER A CA 1
ATOM 680 C C . SER A 1 88 ? 54.438 -8.423 4.687 1.00 50.91 88 SER A C 1
ATOM 682 O O . SER A 1 88 ? 54.984 -8.423 3.583 1.00 50.91 88 SER A O 1
ATOM 684 N N . ARG A 1 89 ? 54.955 -7.813 5.759 1.00 53.62 89 ARG A N 1
ATOM 685 C CA . ARG A 1 89 ? 56.365 -7.852 6.204 1.00 53.62 89 ARG A CA 1
ATOM 686 C C . ARG A 1 89 ? 56.609 -6.905 7.369 1.00 53.62 89 ARG A C 1
ATOM 688 O O . ARG A 1 89 ? 56.131 -5.757 7.298 1.00 53.62 89 ARG A O 1
#

Nearest PDB structures (foldseek):
  4dx9-assembly12_W  TM=5.041E-01  e=8.799E-02  Homo sapiens
  3voq-assembly1_B  TM=4.589E-01  e=1.207E+00  Homo sapiens
  7u65-assembly1_G  TM=5.143E-01  e=2.725E+00  Escherichia phage T7
  5wzr-assembly2_B  TM=3.755E-01  e=2.725E+00  Bifidobacterium bifidum

Mean predicted aligned error: 9.54 Å

Sequence (89 aa):
MRPFFIRAPSGELIAFHHIVRLEVETTGVLDQLRHEVHATTVTGDKHVLGTTRGPGAREQAEHLIAELLRQGDVPDVRPSLVADARPSR

Radius of gyration: 18.71 Å; Cα contacts (8 Å, |Δi|>4): 125; chains: 1; bounding box: 74×22×32 Å

Solvent-accessible surface area (backbone atoms only — not comparable to full-atom values): 5577 Å² total; per-residue (Å²): 134,84,90,52,67,46,68,23,82,88,69,48,77,44,53,52,92,44,49,77,43,76,48,79,48,78,46,77,54,90,96,55,44,30,24,31,28,35,37,29,33,79,88,67,52,76,44,60,54,46,77,32,63,61,91,65,15,60,59,54,37,52,48,50,50,53,50,54,50,50,66,73,66,59,74,88,76,73,80,78,75,90,74,85,82,82,79,92,128